Protein AF-A0A7X5N2L2-F1 (afdb_monomer)

Solvent-accessible surface area (backbone atoms only — not comparable to full-atom values): 7739 Å² total; per-residue (Å²): 140,86,84,82,81,75,87,76,83,80,73,78,70,79,70,73,82,75,80,72,75,82,81,81,53,70,68,80,80,43,77,82,80,71,86,69,73,71,76,88,64,92,81,61,70,46,81,46,80,39,45,93,71,30,72,61,53,48,50,58,56,47,48,71,39,60,51,83,37,59,11,31,41,34,43,56,70,52,61,51,88,46,31,55,58,50,21,53,52,48,32,75,67,25,70,26,49,38,35,50,52,54,91,90,64,78,84,39,66,20,29,38,31,32,36,44,28,96,58,86,78,84,135

InterPro domains:
  IPR000673 Signal transduction response regulator, chemotaxis, pr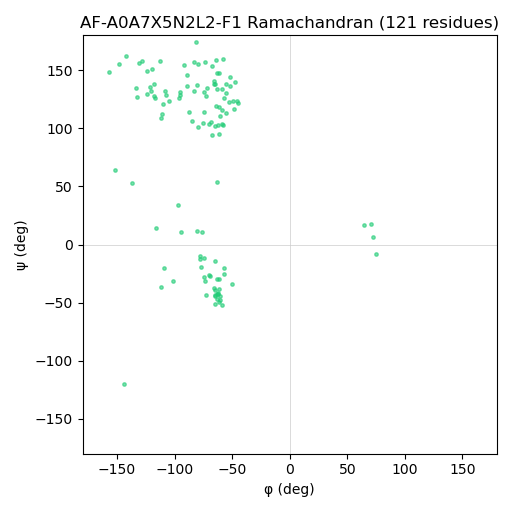otein-glutamate methylesterase [PF01339] (46-122)
  IPR000673 Signal transduction response regulator, chemotaxis, protein-glutamate methylesterase [PS50122] (39-123)
  IPR035909 Methylesterase CheB, C-terminal [G3DSA:3.40.50.180] (35-123)
  IPR035909 Methylesterase CheB, C-terminal [SSF52738] (41-122)

pLDDT: mean 84.92, std 16.58, range [43.62, 98.5]

Organism: Xanthomonas perforans (NCBI:txid442694)

Foldseek 3Di:
DDDDDPVPPPCPPPPDPPPPDDPDDPCVPDPDDPPPDDPPDPQDEEEEEEEVVVLVVCLVVQQPDAQQAGFYEYEYADAQVCQQVSQVVSCVRGNARGGADDPPDDRGGSYYHYHGHPDDDDD

Secondary structure (DSSP, 8-state):
------TTS----------------GGGTSPP---------S--EEEEEE-TTHHHHHHHHHHT--TTPPEEEEEE---HHHHHHHHHHHHHH-SSEEEE--TT----TTEEEEPPTTS----

Sequence (123 aa):
AARANVKRLAARVAAAPLEAEVKHTADVILPAQSGRALAQTTERIVAIGTSTGGTQALEEVLTALPRVCPGIVIVQHMPEKFTAAFAARLNGLCQIAVKEAANNDRVMPGRALIAPGGKHLLL

Radius of gyration: 22.9 Å; Cα contacts (8 Å, |Δi|>4): 150; chains: 1; bounding box: 72×40×52 Å

Nearest PDB structures (foldseek):
  1chd-assembly1_A  TM=9.818E-01  e=1.835E-10  Salmonella enterica subsp. enterica serovar Typhimurium str. LT2
  6ymz-assembly3_C  TM=9.928E-01  e=4.347E-10  Pectobacterium atrosepticum SCRI1043
  6ymz-assembly1_A  TM=9.934E-01  e=4.964E-10  Pectobacterium atrosepticum SCRI1043
  6ymz-assembly4_D  TM=9.729E-01  e=6.057E-10  Pectobacterium atrosepticum SCRI1043
  1a2o-assembly2_B  TM=9.739E-01  e=9.638E-10  Salmonella enterica subsp. enterica serovar Typhimurium

Structure (mmCIF, N/CA/C/O backbone):
data_AF-A0A7X5N2L2-F1
#
_entry.id   AF-A0A7X5N2L2-F1
#
loop_
_atom_site.group_PDB
_atom_site.id
_atom_site.type_symbol
_atom_site.label_atom_id
_atom_site.label_alt_id
_atom_site.label_comp_id
_atom_site.label_asym_id
_atom_site.label_entity_id
_atom_site.label_seq_id
_atom_site.pdbx_PDB_ins_code
_atom_site.Cartn_x
_atom_site.Cartn_y
_atom_site.Cartn_z
_atom_site.occupancy
_atom_site.B_iso_or_equiv
_atom_site.auth_seq_id
_atom_site.auth_comp_id
_atom_site.auth_asym_id
_atom_site.auth_atom_id
_atom_site.pdbx_PDB_model_num
ATOM 1 N N . ALA A 1 1 ? 50.683 28.908 -23.140 1.00 43.62 1 ALA A N 1
ATOM 2 C CA . ALA A 1 1 ? 49.370 29.340 -23.664 1.00 43.62 1 ALA A CA 1
ATOM 3 C C . ALA A 1 1 ? 48.916 28.351 -24.734 1.00 43.62 1 ALA A C 1
ATOM 5 O O . ALA A 1 1 ? 49.536 28.303 -25.786 1.00 43.62 1 ALA A O 1
ATOM 6 N N . ALA A 1 2 ? 47.897 27.532 -24.464 1.00 43.66 2 ALA A N 1
ATOM 7 C CA . ALA A 1 2 ? 47.342 26.594 -25.443 1.00 43.66 2 ALA A CA 1
ATOM 8 C C . ALA A 1 2 ? 45.932 27.064 -25.825 1.00 43.66 2 ALA A C 1
ATOM 10 O O . ALA A 1 2 ? 45.038 27.098 -24.983 1.00 43.66 2 ALA A O 1
ATOM 11 N N . ARG A 1 3 ? 45.749 27.499 -27.076 1.00 50.41 3 ARG A N 1
ATOM 12 C CA . ARG A 1 3 ? 44.445 27.907 -27.616 1.00 50.41 3 ARG A CA 1
ATOM 13 C C . ARG A 1 3 ? 43.737 26.672 -28.172 1.00 50.41 3 ARG A C 1
ATOM 15 O O . ARG A 1 3 ? 44.200 26.098 -29.153 1.00 50.41 3 ARG A O 1
ATOM 22 N N . ALA A 1 4 ? 42.621 26.277 -27.562 1.00 54.81 4 ALA A N 1
ATOM 23 C CA . ALA A 1 4 ? 41.741 25.256 -28.121 1.00 54.81 4 ALA A CA 1
ATOM 24 C C . ALA A 1 4 ? 40.977 25.832 -29.329 1.00 54.81 4 ALA A C 1
ATOM 26 O O . ALA A 1 4 ? 40.380 26.905 -29.252 1.00 54.81 4 ALA A O 1
ATOM 27 N N . ASN A 1 5 ? 41.034 25.133 -30.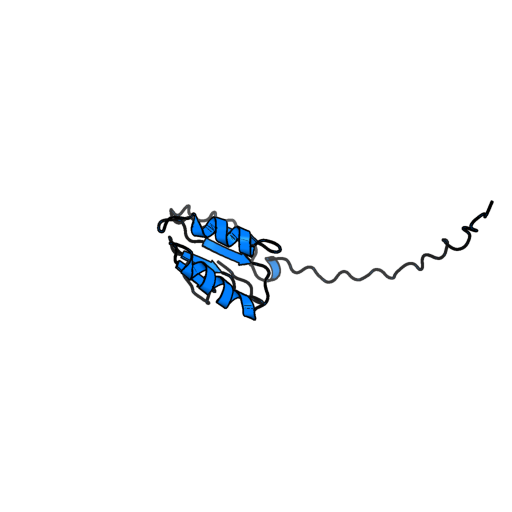463 1.00 56.91 5 ASN A N 1
ATOM 28 C CA . ASN A 1 5 ? 40.440 25.555 -31.729 1.00 56.91 5 ASN A CA 1
ATOM 29 C C . ASN A 1 5 ? 38.958 25.136 -31.777 1.00 56.91 5 ASN A C 1
ATOM 31 O O . ASN A 1 5 ? 38.642 23.960 -31.931 1.00 56.91 5 ASN A O 1
ATOM 35 N N . VAL A 1 6 ? 38.043 26.099 -31.637 1.00 58.16 6 VAL A N 1
ATOM 36 C CA . VAL A 1 6 ? 36.592 25.872 -31.439 1.00 58.16 6 VAL A CA 1
ATOM 37 C C . VAL A 1 6 ? 35.831 25.558 -32.744 1.00 58.16 6 VAL A C 1
ATOM 39 O O . VAL A 1 6 ? 34.604 25.530 -32.779 1.00 58.16 6 VAL A O 1
ATOM 42 N N . LYS A 1 7 ? 36.525 25.289 -33.856 1.00 48.09 7 LYS A N 1
ATOM 43 C CA . LYS A 1 7 ? 35.901 25.161 -35.188 1.00 48.09 7 LYS A CA 1
ATOM 44 C C . LYS A 1 7 ? 35.136 23.857 -35.462 1.00 48.09 7 LYS A C 1
ATOM 46 O O . LYS A 1 7 ? 34.739 23.630 -36.599 1.00 48.09 7 LYS A O 1
ATOM 51 N N . ARG A 1 8 ? 34.874 23.013 -34.458 1.00 49.09 8 ARG A N 1
ATOM 52 C CA . ARG A 1 8 ? 34.108 21.762 -34.647 1.00 49.09 8 ARG A CA 1
ATOM 53 C C . ARG A 1 8 ? 32.772 21.688 -33.904 1.00 49.09 8 ARG A C 1
ATOM 55 O O . ARG A 1 8 ? 32.174 20.621 -33.860 1.00 49.09 8 ARG A O 1
ATOM 62 N N . LEU A 1 9 ? 32.267 22.815 -33.398 1.00 47.75 9 LEU A N 1
ATOM 63 C CA . LEU A 1 9 ? 30.921 22.923 -32.813 1.00 47.75 9 LEU A CA 1
ATOM 64 C C . LEU A 1 9 ? 29.880 23.464 -33.816 1.00 47.75 9 LEU A C 1
ATOM 66 O O . LEU A 1 9 ? 28.979 24.209 -33.451 1.00 47.75 9 LEU A O 1
ATOM 70 N N . ALA A 1 10 ? 30.017 23.135 -35.101 1.00 52.25 10 ALA A N 1
ATOM 71 C CA . ALA A 1 10 ? 29.081 23.555 -36.146 1.00 52.25 10 ALA A CA 1
ATOM 72 C C . ALA A 1 10 ? 28.781 22.398 -37.105 1.00 52.25 10 ALA A C 1
ATOM 74 O O . ALA A 1 10 ? 28.946 22.496 -38.313 1.00 52.25 10 ALA A O 1
ATOM 75 N N . ALA A 1 11 ? 28.375 21.267 -36.542 1.00 52.25 11 ALA A N 1
ATOM 76 C CA . ALA A 1 11 ? 27.618 20.252 -37.261 1.00 52.25 11 ALA A CA 1
ATOM 77 C C . ALA A 1 11 ? 26.763 19.513 -36.234 1.00 52.25 11 ALA A C 1
ATOM 79 O O . ALA A 1 11 ? 26.958 18.336 -35.942 1.00 52.25 11 ALA A O 1
ATOM 80 N N . ARG A 1 12 ? 25.834 20.251 -35.618 1.00 54.16 12 ARG A N 1
ATOM 81 C CA . ARG A 1 12 ? 24.702 19.628 -34.945 1.00 54.16 12 ARG A CA 1
ATOM 82 C C . ARG A 1 12 ? 23.883 19.019 -36.080 1.00 54.16 12 ARG A C 1
ATOM 84 O O . ARG A 1 12 ? 23.146 19.732 -36.751 1.00 54.16 12 ARG A O 1
ATOM 91 N N . VAL A 1 13 ? 24.121 17.739 -36.369 1.00 55.94 13 VAL A N 1
ATOM 92 C CA . VAL A 1 13 ? 23.207 16.933 -37.182 1.00 55.94 13 VAL A CA 1
ATOM 93 C C . VAL A 1 13 ? 21.835 17.190 -36.578 1.00 55.94 13 VAL A C 1
ATOM 95 O O . VAL A 1 13 ? 21.649 16.964 -35.380 1.00 55.94 13 VAL A O 1
ATOM 98 N N . ALA A 1 14 ? 20.935 17.793 -37.354 1.00 60.31 14 ALA A N 1
ATOM 99 C CA . ALA A 1 14 ? 19.558 17.958 -36.938 1.00 60.31 14 ALA A CA 1
ATOM 100 C C . ALA A 1 14 ? 19.042 16.547 -36.659 1.00 60.31 14 ALA A C 1
ATOM 102 O O . ALA A 1 14 ? 18.863 15.757 -37.585 1.00 60.31 14 ALA A O 1
ATOM 103 N N . ALA A 1 15 ? 18.943 16.192 -35.378 1.00 63.38 15 ALA A N 1
ATOM 104 C CA . ALA A 1 15 ? 18.359 14.930 -34.981 1.00 63.38 15 ALA A CA 1
ATOM 105 C C . ALA A 1 15 ? 16.948 14.917 -35.568 1.00 63.38 15 ALA A C 1
ATOM 107 O O . ALA A 1 15 ? 16.202 15.882 -35.378 1.00 63.38 15 ALA A O 1
ATOM 108 N N . ALA A 1 16 ? 16.623 13.866 -36.326 1.00 66.50 16 ALA A N 1
ATOM 109 C CA . ALA A 1 16 ? 15.258 13.622 -36.763 1.00 66.50 16 ALA A CA 1
ATOM 110 C C . ALA A 1 16 ? 14.330 13.778 -35.546 1.00 66.50 16 ALA A C 1
ATOM 112 O O . ALA A 1 16 ? 14.734 13.380 -34.445 1.00 66.50 16 ALA A O 1
ATOM 113 N N . PRO A 1 17 ? 13.146 14.398 -35.694 1.00 59.25 17 PRO A N 1
ATOM 114 C CA . PRO A 1 17 ? 12.226 14.533 -34.578 1.00 59.25 17 PRO A CA 1
ATOM 115 C C . PRO A 1 17 ? 11.957 13.129 -34.041 1.00 59.25 17 PRO A C 1
ATOM 117 O O . PRO A 1 17 ? 11.429 12.279 -34.751 1.00 59.25 17 PRO A O 1
ATOM 120 N N . LEU A 1 18 ? 12.414 12.867 -32.815 1.00 67.12 18 LEU A N 1
ATOM 121 C CA . LEU A 1 18 ? 12.060 11.653 -32.099 1.00 67.12 18 LEU A CA 1
ATOM 122 C C . LEU A 1 18 ? 10.541 11.700 -31.968 1.00 67.12 18 LEU A C 1
ATOM 124 O O . LEU A 1 18 ? 10.016 12.580 -31.282 1.00 67.12 18 LEU A O 1
ATOM 128 N N . GLU A 1 19 ? 9.844 10.821 -32.683 1.00 67.75 19 GLU A N 1
ATOM 129 C CA . GLU A 1 19 ? 8.415 10.617 -32.492 1.00 67.75 19 GLU A CA 1
ATOM 130 C C . GLU A 1 19 ? 8.238 10.201 -31.033 1.00 67.75 19 GLU A C 1
ATOM 132 O O . GLU A 1 19 ? 8.627 9.107 -30.628 1.00 67.75 19 GLU A O 1
ATOM 137 N N . ALA A 1 20 ? 7.779 11.138 -30.205 1.00 71.94 20 ALA A N 1
ATOM 138 C CA . ALA A 1 20 ? 7.570 10.877 -28.796 1.00 71.94 20 ALA A CA 1
ATOM 139 C C . ALA A 1 20 ? 6.522 9.767 -28.683 1.00 71.94 20 ALA A C 1
ATOM 141 O O . ALA A 1 20 ? 5.390 9.945 -29.137 1.00 71.94 20 ALA A O 1
ATOM 142 N N . GLU A 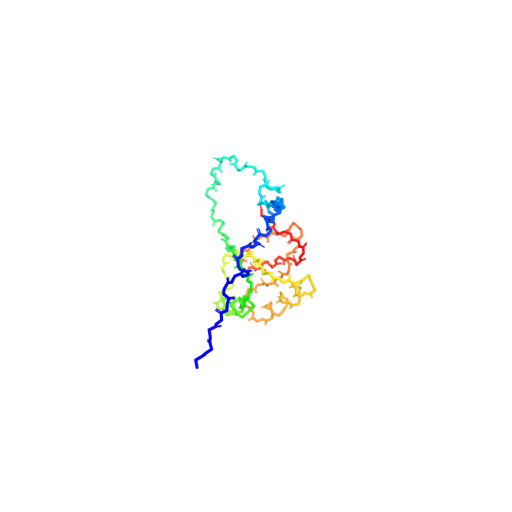1 21 ? 6.902 8.629 -28.097 1.00 76.50 21 GLU A N 1
ATOM 143 C CA . GLU A 1 21 ? 5.952 7.564 -27.794 1.00 76.50 21 GLU A CA 1
ATOM 144 C C . GLU A 1 21 ? 4.767 8.145 -27.017 1.00 76.50 21 GLU A C 1
ATOM 146 O O . GLU A 1 21 ? 4.928 8.977 -26.114 1.00 76.50 21 GLU A O 1
ATOM 151 N N . VAL A 1 22 ? 3.559 7.732 -27.401 1.00 82.69 22 VAL A N 1
ATOM 152 C CA . VAL A 1 22 ? 2.324 8.242 -26.809 1.00 82.69 22 VAL A CA 1
ATOM 153 C C . VAL A 1 22 ? 2.346 7.955 -25.312 1.00 82.69 22 VAL A C 1
ATOM 155 O O . VAL A 1 22 ? 2.325 6.805 -24.876 1.00 82.69 22 VAL A O 1
ATOM 158 N N . LYS A 1 23 ? 2.366 9.015 -24.500 1.00 78.94 23 LYS A N 1
ATOM 159 C CA . LYS A 1 23 ? 2.262 8.879 -23.050 1.00 78.94 23 LYS A CA 1
ATOM 160 C C . LYS A 1 23 ? 0.859 8.390 -22.702 1.00 78.94 23 LYS A C 1
ATOM 162 O O . LYS A 1 23 ? -0.093 9.166 -22.724 1.00 78.94 23 LYS A O 1
ATOM 167 N N . HIS A 1 24 ? 0.744 7.121 -22.336 1.00 81.38 24 HIS A N 1
ATOM 168 C CA . HIS A 1 24 ? -0.495 6.567 -21.808 1.00 81.38 24 HIS A CA 1
ATOM 169 C C . HIS A 1 24 ? -0.769 7.140 -20.408 1.00 81.38 24 HIS A C 1
ATOM 171 O O . HIS A 1 24 ? -0.109 6.784 -19.431 1.00 81.38 24 HIS A O 1
ATOM 177 N N . THR A 1 25 ? -1.707 8.084 -20.317 1.00 81.00 25 THR A N 1
ATOM 178 C CA . THR A 1 25 ? -2.248 8.586 -19.046 1.00 81.00 25 THR A CA 1
ATOM 179 C C . THR A 1 25 ? -3.324 7.638 -18.510 1.00 81.00 25 THR A C 1
ATOM 181 O O . THR A 1 25 ? -3.706 6.673 -19.172 1.00 81.00 25 THR A O 1
ATOM 184 N N . ALA A 1 26 ? -3.824 7.893 -17.296 1.00 78.06 26 ALA A N 1
ATOM 185 C CA . ALA A 1 26 ? -4.859 7.060 -16.676 1.00 78.06 26 ALA A CA 1
ATOM 186 C C . ALA A 1 26 ? -6.138 6.947 -17.533 1.00 78.06 26 ALA A C 1
ATOM 188 O O . ALA A 1 26 ? -6.834 5.937 -17.462 1.00 78.06 26 ALA A O 1
ATOM 189 N N . ASP A 1 27 ? -6.392 7.936 -18.392 1.00 78.75 27 ASP A N 1
ATOM 190 C CA . ASP A 1 27 ? -7.542 8.017 -19.305 1.00 78.75 27 ASP A CA 1
ATOM 191 C C . ASP A 1 27 ? -7.545 6.923 -20.386 1.00 78.75 27 ASP A C 1
ATOM 193 O O . ASP A 1 27 ? -8.558 6.686 -21.037 1.00 78.75 27 ASP A O 1
ATOM 197 N N . VAL A 1 28 ? -6.419 6.228 -20.582 1.00 83.31 28 VAL A N 1
ATOM 198 C CA . VAL A 1 28 ? -6.347 5.053 -21.466 1.00 83.31 28 VAL A CA 1
ATOM 199 C C . VAL A 1 28 ? -7.127 3.869 -20.884 1.00 83.31 28 VAL A C 1
ATOM 201 O O . VAL A 1 28 ? -7.596 3.015 -21.632 1.00 83.31 28 VAL A O 1
ATOM 204 N N . ILE A 1 29 ? -7.269 3.812 -19.557 1.00 81.94 29 ILE A N 1
ATOM 205 C CA . ILE A 1 29 ? -7.939 2.717 -18.840 1.00 81.94 29 ILE A CA 1
ATOM 206 C C . ILE A 1 29 ? -9.251 3.200 -18.209 1.00 81.94 29 ILE A C 1
ATOM 208 O O . ILE A 1 29 ? -10.229 2.456 -18.167 1.00 81.94 29 ILE A O 1
ATOM 212 N N . LEU A 1 30 ? -9.281 4.436 -17.706 1.00 82.06 30 LEU A N 1
ATOM 213 C CA . LEU A 1 30 ? -10.426 4.999 -17.000 1.00 82.06 30 LEU A CA 1
ATOM 214 C C . LEU A 1 30 ? -11.321 5.808 -17.949 1.00 82.06 30 LEU A C 1
ATOM 216 O O . LEU A 1 30 ? -10.817 6.677 -18.660 1.00 82.06 30 LEU A O 1
ATOM 220 N N . PRO A 1 31 ? -12.651 5.593 -17.940 1.00 78.81 31 PRO A N 1
ATOM 221 C CA . PRO A 1 31 ? -13.564 6.459 -18.674 1.00 78.81 31 PRO A CA 1
ATOM 222 C C . PRO A 1 31 ? -13.515 7.883 -18.104 1.00 78.81 31 PRO A C 1
ATOM 224 O O . PRO A 1 31 ? -13.347 8.072 -16.896 1.00 78.81 31 PRO A O 1
ATOM 227 N N . ALA A 1 32 ? -13.718 8.885 -18.965 1.00 71.88 32 ALA A N 1
ATOM 228 C CA . ALA A 1 32 ? -13.829 10.276 -18.537 1.00 71.88 32 ALA A CA 1
ATOM 229 C C . ALA A 1 32 ? -14.896 10.393 -17.437 1.00 71.88 32 ALA A C 1
ATOM 231 O O . ALA A 1 32 ? -16.048 9.997 -17.635 1.00 71.88 32 ALA A O 1
ATOM 232 N N . GLN A 1 33 ? -14.509 10.907 -16.266 1.00 68.38 33 GLN A N 1
ATOM 233 C CA . GLN A 1 33 ? -15.419 11.039 -15.133 1.00 68.38 33 GLN A CA 1
ATOM 234 C C . GLN A 1 33 ? -16.567 11.988 -15.506 1.00 68.38 33 GLN A C 1
ATOM 236 O O . GLN A 1 33 ? -16.416 13.208 -15.510 1.00 68.38 33 GLN A O 1
ATOM 241 N N . SER A 1 34 ? -17.745 11.435 -15.809 1.00 62.28 34 SER A N 1
ATOM 242 C CA . SER A 1 34 ? -18.981 12.213 -15.868 1.00 62.28 34 SER A CA 1
ATOM 243 C C . SER A 1 34 ? -19.248 12.728 -14.457 1.00 62.28 34 SER A C 1
ATOM 245 O O . SER A 1 34 ? -19.377 11.910 -13.548 1.00 62.28 34 SER A O 1
ATOM 247 N N . GLY A 1 35 ? -19.284 14.049 -14.271 1.00 58.47 35 GLY A N 1
ATOM 248 C CA . GLY A 1 35 ? -19.307 14.752 -12.982 1.00 58.47 35 GLY A CA 1
ATOM 249 C C . GLY A 1 35 ? -20.523 14.506 -12.079 1.00 58.47 35 GLY A C 1
ATOM 250 O O . GLY A 1 35 ? -21.155 15.449 -11.614 1.00 58.47 35 GLY A O 1
ATOM 251 N N . ARG A 1 36 ? -20.846 13.250 -11.768 1.00 60.50 36 ARG A N 1
ATOM 252 C CA . ARG A 1 36 ? -21.563 12.915 -10.546 1.00 60.50 36 ARG A CA 1
ATOM 253 C C . ARG A 1 36 ? -20.553 13.035 -9.422 1.00 60.50 36 ARG A C 1
ATOM 255 O O . ARG A 1 36 ? -19.692 12.174 -9.267 1.00 60.50 36 ARG A O 1
ATOM 262 N N . ALA A 1 37 ? -20.661 14.122 -8.661 1.00 61.97 37 ALA A N 1
ATOM 263 C CA . ALA A 1 37 ? -20.077 14.171 -7.334 1.00 61.97 37 ALA A CA 1
ATOM 264 C C . ALA A 1 37 ? -20.428 12.850 -6.639 1.00 61.97 37 ALA A C 1
ATOM 266 O O . ALA A 1 37 ? -21.608 12.487 -6.579 1.00 61.97 37 ALA A O 1
ATOM 267 N N . LEU A 1 38 ? -19.407 12.105 -6.204 1.00 63.22 38 LEU A N 1
ATOM 268 C CA . LEU A 1 38 ? -19.598 10.948 -5.339 1.00 63.22 38 LEU A CA 1
ATOM 269 C C . LEU A 1 38 ? -20.580 11.399 -4.253 1.00 63.22 38 LEU A C 1
ATOM 271 O O . LEU A 1 38 ? -20.333 12.427 -3.615 1.00 63.22 38 LEU A O 1
ATOM 275 N N . ALA A 1 39 ? -21.712 10.705 -4.086 1.00 59.44 39 ALA A N 1
ATOM 276 C CA . ALA A 1 39 ? -22.556 10.955 -2.924 1.00 59.44 39 ALA A CA 1
ATOM 277 C C . ALA A 1 39 ? -21.619 10.924 -1.713 1.00 59.44 39 ALA A C 1
ATOM 279 O O . ALA A 1 39 ? -20.849 9.973 -1.592 1.00 59.44 39 ALA A O 1
ATOM 280 N N . GLN A 1 40 ? -21.580 11.993 -0.911 1.00 57.19 40 GLN A N 1
ATOM 281 C CA . GLN A 1 40 ? -20.661 12.068 0.222 1.00 57.19 40 GLN A CA 1
ATOM 282 C C . GLN A 1 40 ? -21.011 10.935 1.187 1.00 57.19 40 GLN A C 1
ATOM 284 O O . GLN A 1 40 ? -21.935 11.047 1.990 1.00 57.19 40 GLN A O 1
ATOM 289 N N . THR A 1 41 ? -20.308 9.814 1.066 1.00 64.88 41 THR A N 1
ATOM 290 C CA . THR A 1 41 ? -20.415 8.700 1.992 1.00 64.88 41 THR A CA 1
ATOM 291 C C . THR A 1 41 ? -19.514 8.983 3.188 1.00 64.88 41 THR A C 1
ATOM 293 O O . THR A 1 41 ? -18.569 9.775 3.136 1.00 64.88 41 THR A O 1
ATOM 296 N N . THR A 1 42 ? -19.815 8.345 4.310 1.00 68.12 42 THR A N 1
ATOM 297 C CA . THR A 1 42 ? -18.982 8.415 5.515 1.00 68.12 42 THR A CA 1
ATOM 298 C C . THR A 1 42 ? -17.694 7.595 5.385 1.00 68.12 42 THR A C 1
ATOM 300 O O . THR A 1 42 ? -16.785 7.752 6.201 1.00 68.12 42 THR A O 1
ATOM 303 N N . GLU A 1 43 ? -17.584 6.749 4.357 1.00 74.50 43 GLU A N 1
ATOM 304 C CA . GLU A 1 43 ? -16.422 5.899 4.113 1.00 74.50 43 GLU A CA 1
ATOM 305 C C . GLU A 1 43 ? -15.292 6.690 3.449 1.00 74.50 43 GLU A C 1
ATOM 307 O O . GLU A 1 43 ? -15.288 6.953 2.248 1.00 74.50 43 GLU A O 1
ATOM 312 N N . ARG A 1 44 ? -14.310 7.083 4.263 1.00 88.25 44 ARG A N 1
ATOM 313 C CA . ARG A 1 44 ? -13.071 7.710 3.796 1.00 88.25 44 ARG A CA 1
ATOM 314 C C . ARG A 1 44 ? -12.029 6.641 3.497 1.00 88.25 44 ARG A C 1
ATOM 316 O O . ARG A 1 44 ? -11.924 5.652 4.220 1.00 88.25 44 ARG A O 1
ATOM 323 N N . ILE A 1 45 ? -11.215 6.896 2.482 1.00 93.44 45 ILE A N 1
ATOM 324 C CA . ILE A 1 45 ? -10.054 6.075 2.137 1.00 93.44 45 ILE A CA 1
ATOM 325 C C . ILE A 1 45 ? -8.812 6.953 1.998 1.00 93.44 45 ILE A C 1
ATOM 327 O O . ILE A 1 45 ? -8.918 8.156 1.751 1.00 93.44 45 ILE A O 1
ATOM 331 N N . VAL A 1 4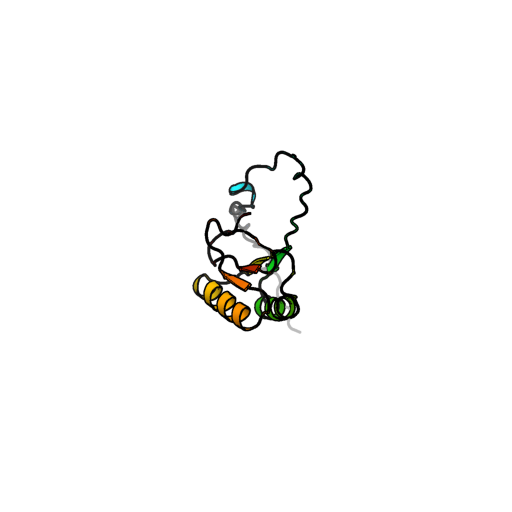6 ? -7.637 6.347 2.139 1.00 96.62 46 VAL A N 1
ATOM 332 C CA . VAL A 1 46 ? -6.340 6.993 1.905 1.00 96.62 46 VAL A CA 1
ATOM 333 C C . VAL A 1 46 ? -5.640 6.287 0.748 1.00 96.62 46 VAL A C 1
ATOM 335 O O . VAL A 1 46 ? -5.459 5.074 0.782 1.00 96.62 46 VAL A O 1
ATOM 338 N N . ALA A 1 47 ? -5.228 7.041 -0.270 1.00 97.38 47 ALA A N 1
ATOM 339 C CA . ALA A 1 47 ? -4.402 6.536 -1.362 1.00 97.38 47 ALA A CA 1
ATOM 340 C C . ALA A 1 47 ? -2.972 7.074 -1.222 1.00 97.38 47 ALA A C 1
ATOM 342 O O . ALA A 1 47 ? -2.780 8.280 -1.065 1.00 97.38 47 ALA A O 1
ATOM 343 N N . ILE A 1 48 ? -1.974 6.191 -1.273 1.00 98.00 48 ILE A N 1
ATOM 344 C CA . ILE A 1 48 ? -0.554 6.532 -1.113 1.00 98.00 48 ILE A CA 1
ATOM 345 C C . ILE A 1 48 ? 0.226 6.050 -2.340 1.00 98.00 48 ILE A C 1
ATOM 347 O O . ILE A 1 48 ? 0.120 4.890 -2.731 1.00 98.00 48 ILE A O 1
ATOM 351 N N . GLY A 1 49 ? 1.032 6.930 -2.935 1.00 97.31 49 GLY A N 1
ATOM 352 C CA . GLY A 1 49 ? 1.954 6.598 -4.024 1.00 97.31 49 GLY A CA 1
ATOM 353 C C . GLY A 1 49 ? 3.404 6.847 -3.614 1.00 97.31 49 GLY A C 1
ATOM 354 O O . GLY A 1 49 ? 3.725 7.942 -3.153 1.00 97.31 49 GLY A O 1
ATOM 355 N N . THR A 1 50 ? 4.281 5.857 -3.782 1.00 96.94 50 THR A N 1
ATOM 356 C CA . THR A 1 50 ? 5.695 5.933 -3.376 1.00 96.94 50 THR A CA 1
ATOM 357 C C . THR A 1 50 ? 6.639 5.244 -4.370 1.00 96.94 50 THR A C 1
ATOM 359 O O . THR A 1 50 ? 6.231 4.448 -5.216 1.00 96.94 50 THR A O 1
ATOM 362 N N . SER A 1 51 ? 7.934 5.571 -4.292 1.00 93.38 51 SER A N 1
ATOM 363 C CA . SER A 1 51 ? 8.991 5.018 -5.153 1.00 93.38 51 SER A CA 1
ATOM 364 C C . SER A 1 51 ? 10.288 4.847 -4.341 1.00 93.38 51 SER A C 1
ATOM 366 O O . SER A 1 51 ? 10.277 4.137 -3.335 1.00 93.38 51 SER A O 1
ATOM 368 N N . THR A 1 52 ? 11.395 5.495 -4.713 1.00 94.06 52 THR A N 1
ATOM 369 C CA . THR A 1 52 ? 12.655 5.491 -3.950 1.00 94.06 52 THR A CA 1
ATOM 370 C C . THR A 1 52 ? 12.442 5.956 -2.505 1.00 94.06 52 THR A C 1
ATOM 372 O O . THR A 1 52 ? 11.802 6.977 -2.274 1.00 94.06 52 THR A O 1
ATOM 375 N N . GLY A 1 53 ? 12.952 5.193 -1.529 1.00 94.50 53 GLY A N 1
ATOM 376 C CA . GLY A 1 53 ? 12.770 5.456 -0.089 1.00 94.50 53 GLY A CA 1
ATOM 377 C C . GLY A 1 53 ? 11.373 5.123 0.461 1.00 94.50 53 GLY A C 1
ATOM 378 O O . GLY A 1 53 ? 11.174 5.108 1.674 1.00 94.50 53 GLY A O 1
ATOM 379 N N . GLY A 1 54 ? 10.414 4.791 -0.409 1.00 96.44 54 GLY A N 1
ATOM 380 C CA . GLY A 1 54 ? 9.026 4.538 -0.033 1.00 96.44 54 GLY A CA 1
ATOM 381 C C . GLY A 1 54 ? 8.830 3.346 0.897 1.00 96.44 54 GLY A C 1
ATOM 382 O O . GLY A 1 54 ? 7.934 3.369 1.731 1.00 96.44 54 GLY A O 1
ATOM 383 N N . THR A 1 55 ? 9.696 2.334 0.823 1.00 96.06 55 THR A N 1
ATOM 384 C CA . THR A 1 55 ? 9.620 1.158 1.701 1.00 96.06 55 THR A CA 1
ATOM 385 C C . THR A 1 55 ? 9.831 1.510 3.173 1.00 96.06 55 THR A C 1
ATOM 387 O O . THR A 1 55 ? 9.085 1.025 4.016 1.00 96.06 55 THR A O 1
ATOM 390 N N . GLN A 1 56 ? 10.804 2.376 3.473 1.00 97.56 56 GLN A N 1
ATOM 391 C CA . GLN A 1 56 ? 11.079 2.855 4.832 1.00 97.56 56 GLN A CA 1
ATOM 392 C C . GLN A 1 56 ? 9.996 3.827 5.305 1.00 97.56 56 GLN A C 1
ATOM 394 O O . GLN A 1 56 ? 9.495 3.697 6.417 1.00 97.56 56 GLN A O 1
ATOM 399 N N . ALA A 1 57 ? 9.577 4.750 4.434 1.00 97.88 57 ALA A N 1
ATOM 400 C CA . ALA A 1 57 ? 8.525 5.709 4.758 1.00 97.88 57 ALA A CA 1
ATOM 401 C C . ALA A 1 5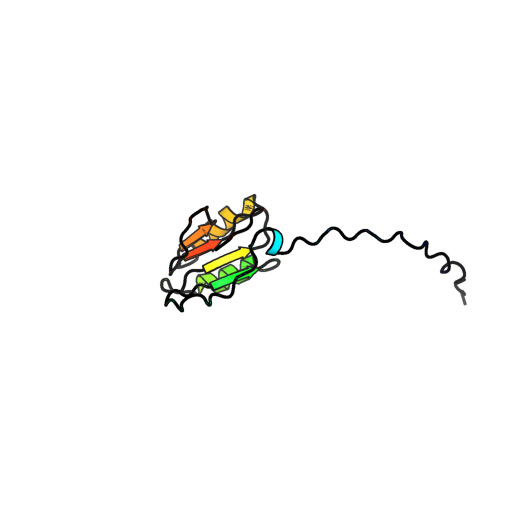7 ? 7.182 5.021 5.062 1.00 97.88 57 ALA A C 1
ATOM 403 O O . ALA A 1 57 ? 6.490 5.389 6.006 1.00 97.88 57 ALA A O 1
ATOM 404 N N . LEU A 1 58 ? 6.812 3.996 4.288 1.00 98.19 58 LEU A N 1
ATOM 405 C CA . LEU A 1 58 ? 5.595 3.221 4.531 1.00 98.19 58 LEU A CA 1
ATOM 406 C C . LEU A 1 58 ? 5.666 2.436 5.838 1.00 98.19 58 LEU A C 1
ATOM 408 O O . LEU A 1 58 ? 4.662 2.327 6.528 1.00 98.19 58 LEU A O 1
ATOM 412 N N . GLU A 1 59 ? 6.828 1.900 6.193 1.00 98.19 59 GLU A N 1
ATOM 413 C CA . GLU A 1 59 ? 7.006 1.227 7.477 1.00 98.19 59 GLU A CA 1
ATOM 414 C C . GLU A 1 59 ? 6.775 2.190 8.646 1.00 98.19 59 GLU A C 1
ATOM 416 O O . GLU A 1 59 ? 5.961 1.897 9.520 1.00 98.19 59 GLU A O 1
ATOM 421 N N . GLU A 1 60 ? 7.397 3.369 8.624 1.00 98.25 60 GLU A N 1
ATOM 422 C CA . GLU A 1 60 ? 7.219 4.393 9.660 1.00 98.25 60 GLU A CA 1
ATOM 423 C C . GLU A 1 60 ? 5.760 4.863 9.765 1.00 98.25 60 GLU A C 1
ATOM 425 O O . GLU A 1 60 ? 5.180 4.880 10.850 1.00 98.25 60 GLU A O 1
ATOM 430 N N . VAL A 1 61 ? 5.128 5.173 8.629 1.00 98.06 61 VAL A N 1
ATOM 431 C CA . VAL A 1 61 ? 3.738 5.641 8.605 1.00 98.06 61 VAL A CA 1
ATOM 432 C C . VAL A 1 61 ? 2.785 4.555 9.092 1.00 98.06 61 VAL A C 1
ATOM 434 O O . VAL A 1 61 ? 1.963 4.820 9.963 1.00 98.06 61 VAL A O 1
ATOM 437 N N . LEU A 1 62 ? 2.860 3.337 8.546 1.00 98.12 62 LEU A N 1
ATOM 438 C CA . LEU A 1 62 ? 1.863 2.298 8.816 1.00 98.12 62 LEU A CA 1
ATOM 439 C C . LEU A 1 62 ? 1.992 1.700 10.221 1.00 98.12 62 LEU A C 1
ATOM 441 O O . LEU A 1 62 ? 0.976 1.328 10.810 1.00 98.12 62 LEU A O 1
ATOM 445 N N . THR A 1 63 ? 3.203 1.633 10.781 1.00 98.25 63 THR A N 1
ATOM 446 C CA . THR A 1 63 ? 3.414 1.140 12.155 1.00 98.25 63 THR A CA 1
ATOM 447 C C . THR A 1 63 ? 2.882 2.105 13.214 1.00 98.25 63 THR A C 1
ATOM 449 O O . THR A 1 63 ? 2.461 1.662 14.283 1.00 98.25 63 THR A O 1
ATOM 452 N N . ALA A 1 64 ? 2.812 3.402 12.903 1.00 98.06 64 ALA A N 1
ATOM 453 C CA . ALA A 1 64 ? 2.222 4.418 13.770 1.00 98.06 64 ALA A CA 1
ATOM 454 C C . ALA A 1 64 ? 0.679 4.441 13.746 1.00 98.06 64 ALA A C 1
ATOM 456 O O . ALA A 1 64 ? 0.061 5.098 14.587 1.00 98.06 64 ALA A O 1
ATOM 457 N N . LEU A 1 65 ? 0.031 3.754 12.795 1.00 97.56 65 LEU A N 1
ATOM 458 C CA . LEU A 1 65 ? -1.423 3.813 12.646 1.00 97.56 65 LEU A CA 1
ATOM 459 C C . LEU A 1 65 ? -2.162 2.900 13.638 1.00 97.56 65 LEU A C 1
ATOM 461 O O . LEU A 1 65 ? -1.809 1.727 13.799 1.00 97.56 65 LEU A O 1
ATOM 465 N N . PRO A 1 66 ? -3.265 3.384 14.238 1.00 96.81 66 PRO A N 1
ATOM 466 C CA . PRO A 1 66 ? -4.132 2.546 15.050 1.00 96.81 66 PRO A CA 1
ATOM 467 C C . PRO A 1 66 ? -4.966 1.607 14.168 1.00 96.81 66 PRO A C 1
ATOM 469 O O . PRO A 1 66 ? -5.289 1.917 13.021 1.00 96.81 66 PRO A O 1
ATOM 472 N N . ARG A 1 67 ? -5.436 0.497 14.748 1.00 95.69 67 ARG A N 1
ATOM 473 C CA . ARG A 1 67 ? -6.297 -0.495 14.069 1.00 95.69 67 ARG A CA 1
ATOM 474 C C . ARG A 1 67 ? -7.602 0.079 13.490 1.00 95.69 67 ARG A C 1
ATOM 476 O O . ARG A 1 67 ? -8.196 -0.539 12.618 1.00 95.69 67 ARG A O 1
ATOM 483 N N . VAL A 1 68 ? -8.052 1.240 13.965 1.00 94.69 68 VAL A N 1
ATOM 484 C CA . VAL A 1 68 ? -9.302 1.902 13.544 1.00 94.69 68 VAL A CA 1
ATOM 485 C C . VAL A 1 68 ? -9.109 2.942 12.431 1.00 94.69 68 VAL A C 1
ATOM 487 O O . VAL A 1 68 ? -10.019 3.722 12.160 1.00 94.69 68 VAL A O 1
ATOM 490 N N . CYS A 1 69 ? -7.932 3.003 11.802 1.00 95.62 69 CYS A N 1
ATOM 491 C CA . CYS A 1 69 ? -7.681 3.949 10.717 1.00 95.62 69 CYS A CA 1
ATOM 492 C C . CYS A 1 69 ? -8.577 3.677 9.484 1.00 95.62 69 CYS A C 1
ATOM 494 O O . CYS A 1 69 ? -9.090 2.566 9.319 1.00 95.62 69 CYS A O 1
ATOM 496 N N . PRO A 1 70 ? -8.785 4.669 8.600 1.00 96.50 70 PRO A N 1
ATOM 497 C CA . PRO A 1 70 ? -9.467 4.454 7.324 1.00 96.50 70 PRO A CA 1
ATOM 498 C C . PRO A 1 70 ? -8.774 3.388 6.466 1.00 96.50 70 PRO A C 1
ATOM 500 O O . PRO A 1 70 ? -7.593 3.105 6.652 1.00 96.50 70 PRO A O 1
ATOM 503 N N . GLY A 1 71 ? -9.495 2.817 5.501 1.00 96.69 71 GLY A N 1
ATOM 504 C CA . GLY A 1 71 ? -8.890 1.872 4.563 1.00 96.69 71 GLY A CA 1
ATOM 505 C C . GLY A 1 71 ? -7.852 2.552 3.668 1.00 96.69 71 GLY A C 1
ATOM 506 O O . GLY A 1 71 ? -8.046 3.691 3.237 1.00 96.69 71 GLY A O 1
ATOM 507 N N . ILE A 1 72 ? -6.746 1.859 3.402 1.00 98.25 72 ILE A N 1
ATOM 508 C CA . ILE A 1 72 ? -5.587 2.415 2.697 1.00 98.25 72 ILE A CA 1
ATOM 509 C C . ILE A 1 72 ? -5.306 1.595 1.441 1.00 98.25 72 ILE A C 1
ATOM 511 O O . ILE A 1 72 ? -5.276 0.365 1.491 1.00 98.25 72 ILE A O 1
ATOM 515 N N . VAL A 1 73 ? -5.046 2.269 0.326 1.00 98.31 73 VAL A N 1
ATOM 516 C CA . VAL A 1 73 ? -4.471 1.656 -0.875 1.00 98.31 73 VAL A CA 1
ATOM 517 C C . VAL A 1 73 ? -3.128 2.288 -1.199 1.00 98.31 73 VAL A C 1
ATOM 519 O O . VAL A 1 73 ? -2.947 3.498 -1.072 1.00 98.31 73 VAL A O 1
ATOM 522 N N . ILE A 1 74 ? -2.164 1.459 -1.579 1.00 98.25 74 ILE A N 1
ATOM 523 C CA . ILE A 1 74 ? -0.766 1.857 -1.701 1.00 98.25 74 ILE A CA 1
ATOM 524 C C . ILE A 1 74 ? -0.224 1.362 -3.034 1.00 98.25 74 ILE A C 1
ATOM 526 O O . ILE A 1 74 ? -0.280 0.169 -3.327 1.00 98.25 74 ILE A O 1
ATOM 530 N N . VAL A 1 75 ? 0.362 2.263 -3.815 1.00 97.56 75 VAL A N 1
ATOM 531 C CA . VAL A 1 75 ? 1.148 1.923 -5.002 1.00 97.56 75 VAL A CA 1
ATOM 532 C C . VAL A 1 75 ? 2.600 2.272 -4.720 1.00 97.56 75 VAL A C 1
ATOM 534 O O . VAL A 1 75 ? 2.974 3.441 -4.665 1.00 97.56 75 VAL A O 1
ATOM 537 N N . GLN A 1 76 ? 3.424 1.244 -4.559 1.00 97.12 76 GLN A N 1
ATOM 538 C CA . GLN A 1 76 ? 4.870 1.379 -4.450 1.00 97.12 76 GLN A CA 1
ATOM 539 C C . GLN A 1 76 ? 5.489 0.929 -5.774 1.00 97.12 76 GLN A C 1
ATOM 541 O O . GLN A 1 76 ? 5.279 -0.210 -6.189 1.00 97.12 76 GLN A O 1
ATOM 546 N N . HIS A 1 77 ? 6.274 1.790 -6.427 1.00 95.06 77 HIS A N 1
ATOM 547 C CA . HIS A 1 77 ? 7.018 1.395 -7.624 1.00 95.06 77 HIS A CA 1
ATOM 548 C C . HIS A 1 77 ? 8.061 0.341 -7.240 1.00 95.06 77 HIS A C 1
ATOM 550 O O . HIS A 1 77 ? 9.087 0.649 -6.631 1.00 95.06 77 HIS A O 1
ATOM 556 N N . MET A 1 78 ? 7.746 -0.918 -7.531 1.00 90.81 78 MET A N 1
ATOM 557 C CA . MET A 1 78 ? 8.543 -2.072 -7.147 1.00 90.81 78 MET A CA 1
ATOM 558 C C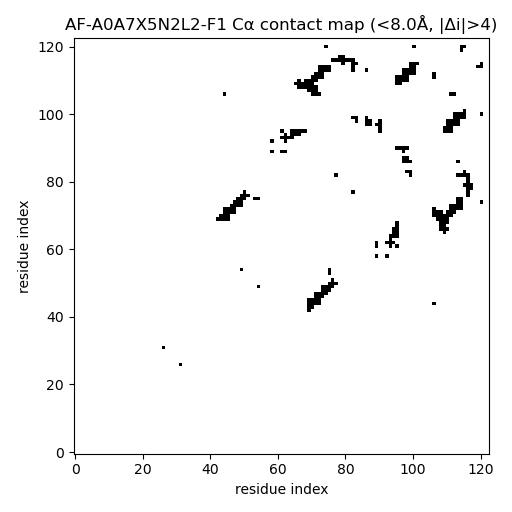 . MET A 1 78 ? 8.241 -3.258 -8.080 1.00 90.81 78 MET A C 1
ATOM 560 O O . MET A 1 78 ? 7.113 -3.369 -8.571 1.00 90.81 78 MET A O 1
ATOM 564 N N . PRO A 1 79 ? 9.215 -4.147 -8.352 1.00 88.75 79 PRO A N 1
ATOM 565 C CA . PRO A 1 79 ? 8.983 -5.291 -9.229 1.00 88.75 79 PRO A CA 1
ATOM 566 C C . PRO A 1 79 ? 8.009 -6.311 -8.618 1.00 88.75 79 PRO A C 1
ATOM 568 O O . PRO A 1 79 ? 7.933 -6.461 -7.398 1.00 88.75 79 PRO A O 1
ATOM 571 N N . GLU A 1 80 ? 7.326 -7.068 -9.482 1.00 86.62 80 GLU A N 1
ATOM 572 C CA . GLU A 1 80 ? 6.261 -8.034 -9.141 1.00 86.62 80 GLU A CA 1
ATOM 573 C C . GLU A 1 80 ? 6.631 -9.033 -8.031 1.00 86.62 80 GLU A C 1
ATOM 575 O O . GLU A 1 80 ? 5.796 -9.407 -7.216 1.00 86.62 80 GLU A O 1
ATOM 580 N N . LYS A 1 81 ? 7.901 -9.445 -7.952 1.00 87.31 81 LYS A N 1
ATOM 581 C CA . LYS A 1 81 ? 8.349 -10.483 -7.010 1.00 87.31 81 LYS A CA 1
ATOM 582 C C . LYS A 1 81 ? 8.519 -9.976 -5.578 1.00 87.31 81 LYS A C 1
ATOM 584 O O . LYS A 1 81 ? 8.739 -10.779 -4.676 1.00 87.31 81 LYS A O 1
ATOM 589 N N . PHE A 1 82 ? 8.444 -8.664 -5.362 1.00 93.75 82 PHE A N 1
ATOM 590 C CA . PHE A 1 82 ? 8.736 -8.053 -4.066 1.00 93.75 82 PHE A CA 1
ATOM 591 C C . PHE A 1 82 ? 7.489 -7.514 -3.357 1.00 93.75 82 PHE A C 1
ATOM 593 O O . PHE A 1 82 ? 7.526 -7.351 -2.139 1.00 93.75 82 PHE A O 1
ATOM 600 N N . THR A 1 83 ? 6.382 -7.261 -4.065 1.00 95.00 83 THR A N 1
ATOM 601 C CA . THR A 1 83 ? 5.168 -6.654 -3.481 1.00 95.00 83 THR A CA 1
ATOM 602 C C . THR A 1 83 ? 4.510 -7.551 -2.438 1.00 95.00 83 THR A C 1
ATOM 604 O O . THR A 1 83 ? 4.237 -7.082 -1.332 1.00 95.00 83 THR A O 1
ATOM 607 N N . ALA A 1 84 ? 4.396 -8.853 -2.704 1.00 95.50 84 ALA A N 1
ATOM 608 C CA . ALA A 1 84 ? 3.868 -9.820 -1.743 1.00 95.50 84 ALA A CA 1
ATOM 609 C C . ALA A 1 84 ? 4.732 -9.930 -0.473 1.00 95.50 84 ALA A C 1
ATOM 611 O O . ALA A 1 84 ? 4.215 -9.871 0.644 1.00 95.50 84 ALA A O 1
ATOM 612 N N . ALA A 1 85 ? 6.057 -10.038 -0.629 1.00 96.50 85 ALA A N 1
ATOM 613 C CA . ALA A 1 85 ? 6.987 -10.128 0.498 1.00 96.50 85 ALA A CA 1
ATOM 614 C C . ALA A 1 85 ? 7.001 -8.839 1.337 1.00 96.50 85 ALA A C 1
ATOM 616 O O . ALA A 1 85 ? 7.037 -8.890 2.567 1.00 96.50 85 ALA A O 1
ATOM 617 N N . PHE A 1 86 ? 6.921 -7.680 0.683 1.00 97.50 86 PHE A N 1
ATOM 618 C CA . PHE A 1 86 ? 6.835 -6.388 1.353 1.00 97.50 86 PHE A CA 1
ATOM 619 C C . PHE A 1 86 ? 5.534 -6.239 2.150 1.00 97.50 86 PHE A C 1
ATOM 621 O O . PHE A 1 86 ? 5.576 -5.841 3.315 1.00 97.50 86 PHE A O 1
ATOM 628 N N . ALA A 1 87 ? 4.395 -6.635 1.572 1.00 97.94 87 ALA A N 1
ATOM 629 C CA . ALA A 1 87 ? 3.116 -6.651 2.275 1.00 97.94 87 ALA A CA 1
ATOM 630 C C . ALA A 1 87 ? 3.144 -7.580 3.497 1.00 97.94 87 ALA A C 1
ATOM 632 O O . ALA A 1 87 ? 2.707 -7.182 4.575 1.00 97.94 87 ALA A O 1
ATOM 633 N N . ALA A 1 88 ? 3.709 -8.783 3.357 1.00 98.12 88 ALA A N 1
ATOM 634 C CA . ALA A 1 88 ? 3.847 -9.735 4.458 1.00 98.12 88 ALA A CA 1
ATOM 635 C C . ALA A 1 88 ? 4.729 -9.189 5.593 1.00 98.12 88 ALA A C 1
ATOM 637 O O . ALA A 1 88 ? 4.362 -9.306 6.763 1.00 98.12 88 ALA A O 1
ATOM 638 N N . ARG A 1 89 ? 5.856 -8.543 5.258 1.00 98.00 89 ARG A N 1
ATOM 639 C CA . ARG A 1 89 ? 6.723 -7.880 6.242 1.00 98.00 89 ARG A CA 1
ATOM 640 C C . ARG A 1 89 ? 5.961 -6.800 7.007 1.00 98.00 89 ARG A C 1
ATOM 642 O O . ARG A 1 89 ? 5.956 -6.828 8.232 1.00 98.00 89 ARG A O 1
ATOM 649 N N . LEU A 1 90 ? 5.298 -5.880 6.305 1.00 98.38 90 LEU A N 1
ATOM 650 C CA . LEU A 1 90 ? 4.531 -4.804 6.940 1.00 98.38 90 LEU A CA 1
ATOM 651 C C . LEU A 1 90 ? 3.391 -5.344 7.811 1.00 98.38 90 LEU A C 1
ATOM 653 O O . LEU A 1 90 ? 3.181 -4.838 8.909 1.00 98.38 90 LEU A O 1
ATOM 657 N N . ASN A 1 91 ? 2.708 -6.406 7.378 1.00 98.50 91 ASN A N 1
ATOM 658 C CA . ASN A 1 91 ? 1.650 -7.051 8.158 1.00 98.50 91 ASN A CA 1
ATOM 659 C C . ASN A 1 91 ? 2.152 -7.624 9.493 1.00 98.50 91 ASN A C 1
ATOM 661 O O . ASN A 1 91 ? 1.390 -7.688 10.450 1.00 98.50 91 ASN A O 1
ATOM 665 N N . GLY A 1 92 ? 3.419 -8.043 9.560 1.00 98.31 92 GLY A N 1
ATOM 666 C CA . GLY A 1 92 ? 4.046 -8.500 10.803 1.00 98.31 92 GLY A CA 1
ATOM 667 C C . GLY A 1 92 ? 4.462 -7.369 11.751 1.00 98.31 92 GLY A C 1
ATOM 668 O O . GLY A 1 92 ? 4.663 -7.624 12.933 1.00 98.31 92 GLY A O 1
ATOM 669 N N . LEU A 1 93 ? 4.593 -6.138 11.248 1.00 98.19 93 LEU A N 1
ATOM 670 C CA . LEU A 1 93 ? 5.051 -4.973 12.016 1.00 98.19 93 LEU A CA 1
ATOM 671 C C . LEU A 1 93 ? 3.899 -4.061 12.460 1.00 98.19 93 LEU A C 1
ATOM 673 O O . LEU A 1 93 ? 3.993 -3.400 13.491 1.00 98.19 93 LEU A O 1
ATOM 677 N N . CYS A 1 94 ? 2.826 -3.991 11.672 1.00 98.06 94 CYS A N 1
ATOM 678 C CA . CYS A 1 94 ? 1.743 -3.034 11.874 1.00 98.06 94 CYS A CA 1
ATOM 679 C C . CYS A 1 94 ? 0.614 -3.602 12.744 1.00 98.06 94 CYS A C 1
ATOM 681 O O . CYS A 1 94 ? 0.346 -4.801 12.765 1.00 98.06 94 CYS A O 1
ATOM 683 N N . GLN A 1 95 ? -0.129 -2.715 13.412 1.00 97.50 95 GLN A N 1
ATOM 684 C CA . GLN A 1 95 ? -1.365 -3.099 14.109 1.00 97.50 95 GLN A CA 1
ATOM 685 C C . GLN A 1 95 ? -2.531 -3.353 13.144 1.00 97.50 95 GLN A C 1
ATOM 687 O O . GLN A 1 95 ? -3.458 -4.104 13.469 1.00 97.50 95 GLN A O 1
ATOM 692 N N . ILE A 1 96 ? -2.503 -2.681 11.991 1.00 98.00 96 ILE A N 1
ATOM 693 C CA . ILE A 1 96 ? -3.459 -2.823 10.891 1.00 98.00 96 ILE A CA 1
ATOM 694 C C . ILE A 1 96 ? -3.126 -4.059 10.051 1.00 98.00 96 ILE A C 1
ATOM 696 O O . ILE A 1 96 ? -1.974 -4.483 9.987 1.00 98.00 96 ILE A O 1
ATOM 700 N N . ALA A 1 97 ? -4.121 -4.618 9.366 1.00 98.31 97 ALA A N 1
ATOM 701 C CA . ALA A 1 97 ? -3.873 -5.696 8.416 1.00 98.31 97 ALA A CA 1
ATOM 702 C C . ALA A 1 97 ? -3.240 -5.131 7.138 1.00 98.31 97 ALA A C 1
ATOM 704 O O . ALA A 1 97 ? -3.774 -4.192 6.549 1.00 98.31 97 ALA A O 1
ATOM 705 N N . VAL A 1 98 ? -2.152 -5.728 6.666 1.00 98.50 98 VAL A N 1
ATOM 706 C CA . VAL A 1 98 ? -1.512 -5.363 5.398 1.00 9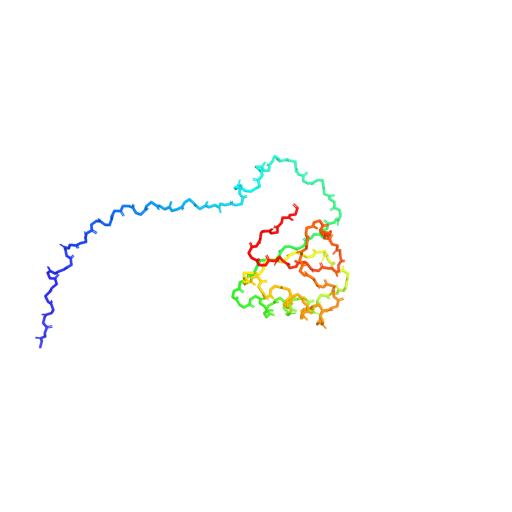8.50 98 VAL A CA 1
ATOM 707 C C . VAL A 1 98 ? -1.497 -6.582 4.485 1.00 98.50 98 VAL A C 1
ATOM 709 O O . VAL A 1 98 ? -1.151 -7.685 4.899 1.00 98.50 98 VAL A O 1
ATOM 712 N N . LYS A 1 99 ? -1.902 -6.409 3.230 1.00 98.06 99 LYS A N 1
ATOM 713 C CA . LYS A 1 99 ? -1.839 -7.476 2.225 1.00 98.06 99 LYS A CA 1
ATOM 714 C C . LYS A 1 99 ? -1.589 -6.905 0.840 1.00 98.06 99 LYS A C 1
ATOM 716 O O . LYS A 1 99 ? -1.925 -5.756 0.562 1.00 98.06 99 LYS A O 1
ATOM 721 N N . GLU A 1 100 ? -1.021 -7.727 -0.032 1.00 98.12 100 GLU A N 1
ATOM 722 C CA . GLU A 1 100 ? -1.045 -7.441 -1.462 1.00 98.12 100 GLU A CA 1
ATOM 723 C C . GLU A 1 100 ? -2.499 -7.494 -1.956 1.00 98.12 100 GLU A C 1
ATOM 725 O O . GLU A 1 100 ? -3.289 -8.338 -1.518 1.00 98.12 100 GLU A O 1
ATOM 730 N N . ALA A 1 101 ? -2.868 -6.544 -2.809 1.00 97.75 101 ALA A N 1
ATOM 731 C CA . ALA A 1 101 ? -4.211 -6.409 -3.338 1.00 97.75 101 ALA A CA 1
ATOM 732 C C . ALA A 1 101 ? -4.506 -7.520 -4.351 1.00 97.75 101 ALA A C 1
ATOM 734 O O . ALA A 1 101 ? -3.718 -7.793 -5.258 1.00 97.75 101 ALA A O 1
ATOM 735 N N . ALA A 1 102 ? -5.684 -8.115 -4.221 1.00 96.88 102 ALA A N 1
ATOM 736 C CA . ALA A 1 102 ? -6.268 -9.037 -5.175 1.00 96.88 102 ALA A CA 1
ATOM 737 C C . ALA A 1 102 ? -7.516 -8.417 -5.815 1.00 96.88 102 ALA A C 1
ATOM 739 O O . ALA A 1 102 ? -8.150 -7.516 -5.262 1.00 96.88 102 ALA A O 1
ATOM 740 N N . ASN A 1 103 ? -7.889 -8.923 -6.990 1.00 95.25 103 ASN A N 1
ATOM 741 C CA . ASN A 1 103 ? -9.110 -8.492 -7.664 1.00 95.25 103 ASN A CA 1
ATOM 742 C C . ASN A 1 103 ? -10.324 -8.673 -6.741 1.00 95.25 103 ASN A C 1
ATOM 744 O O . ASN A 1 103 ? -10.463 -9.710 -6.093 1.00 95.25 103 ASN A O 1
ATOM 748 N N . ASN A 1 104 ? -11.215 -7.678 -6.740 1.00 93.75 104 ASN A N 1
ATOM 749 C CA . ASN A 1 104 ? -12.410 -7.612 -5.890 1.00 93.75 104 ASN A CA 1
ATOM 750 C C . ASN A 1 104 ? -12.134 -7.511 -4.381 1.00 93.75 104 ASN A C 1
ATOM 752 O O . ASN A 1 104 ? -13.040 -7.738 -3.574 1.00 93.75 104 ASN A O 1
ATOM 756 N N . ASP A 1 105 ? -10.917 -7.145 -3.973 1.00 96.00 105 ASP A N 1
ATOM 757 C CA . ASP A 1 105 ? -10.682 -6.781 -2.583 1.00 96.00 105 ASP A CA 1
ATOM 758 C C . ASP A 1 105 ? -11.473 -5.537 -2.190 1.00 96.00 105 ASP A C 1
ATOM 760 O O . ASP A 1 105 ? -11.457 -4.510 -2.865 1.00 96.00 105 ASP A O 1
ATOM 764 N N . ARG A 1 106 ? -12.125 -5.617 -1.030 1.00 93.94 106 ARG A N 1
ATOM 765 C CA . ARG A 1 106 ? -12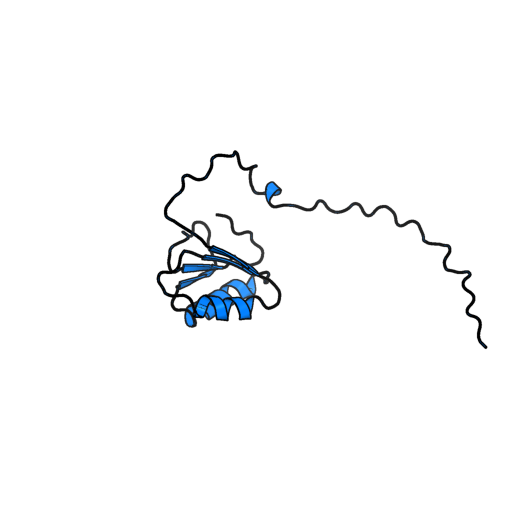.781 -4.462 -0.421 1.00 93.94 106 ARG A CA 1
ATOM 766 C C . ARG A 1 106 ? -11.762 -3.644 0.364 1.00 93.94 106 ARG A C 1
ATOM 768 O O . ARG A 1 106 ? -11.034 -4.188 1.202 1.00 93.94 106 ARG A O 1
ATOM 775 N N . VAL A 1 107 ? -11.767 -2.333 0.141 1.00 94.44 107 VAL A N 1
ATOM 776 C CA . VAL A 1 107 ? -11.057 -1.371 0.988 1.00 94.44 107 VAL A CA 1
ATOM 777 C C . VAL A 1 107 ? -11.845 -1.233 2.288 1.00 94.44 107 VAL A C 1
ATOM 779 O O . VAL A 1 107 ? -12.989 -0.796 2.280 1.00 94.44 107 VAL A O 1
ATOM 782 N N . MET A 1 108 ? -11.257 -1.668 3.402 1.00 94.69 108 MET A N 1
ATOM 783 C CA . MET A 1 108 ? -11.913 -1.687 4.713 1.00 94.69 108 MET A CA 1
ATOM 784 C C . MET A 1 108 ? -11.087 -0.899 5.732 1.00 94.69 108 MET A C 1
ATOM 786 O O . MET A 1 108 ? -9.858 -0.914 5.631 1.00 94.69 108 MET A O 1
ATOM 790 N N . PRO A 1 109 ? -11.718 -0.262 6.735 1.00 95.69 109 PRO A N 1
ATOM 791 C CA . PRO A 1 109 ? -10.999 0.328 7.861 1.00 95.69 109 PRO A CA 1
ATOM 792 C C . PRO A 1 109 ? -10.041 -0.670 8.527 1.00 95.69 109 PRO A C 1
ATOM 794 O O . PRO A 1 109 ? -10.327 -1.868 8.608 1.00 95.69 109 PRO A O 1
ATOM 797 N N . GLY A 1 110 ? -8.890 -0.181 8.986 1.00 96.44 110 GLY A N 1
ATOM 798 C CA . GLY A 1 110 ? -7.857 -0.994 9.623 1.00 96.44 110 GLY A CA 1
ATOM 799 C C . GLY A 1 110 ? -7.111 -1.925 8.669 1.00 96.44 110 GLY A C 1
ATOM 800 O O . GLY A 1 110 ? -6.487 -2.889 9.125 1.00 96.44 110 GLY A O 1
ATOM 801 N N . ARG A 1 111 ? -7.191 -1.681 7.354 1.00 97.69 111 ARG A N 1
ATOM 802 C CA . ARG A 1 111 ? -6.512 -2.475 6.327 1.00 97.69 111 ARG A CA 1
ATOM 803 C C . ARG A 1 111 ? -5.802 -1.601 5.298 1.00 97.69 111 ARG A C 1
ATOM 805 O O . ARG A 1 111 ? -6.394 -0.674 4.753 1.00 97.69 111 ARG A O 1
ATOM 812 N N . ALA A 1 112 ? -4.568 -1.979 4.976 1.00 98.31 112 ALA A N 1
ATOM 813 C CA . ALA A 1 112 ? -3.810 -1.465 3.845 1.00 98.31 112 ALA A CA 1
ATOM 814 C C . ALA A 1 112 ? -3.673 -2.526 2.740 1.00 98.31 112 ALA A C 1
ATOM 816 O O . ALA A 1 112 ? -3.310 -3.676 3.004 1.00 98.31 112 ALA A O 1
ATOM 817 N N . LEU A 1 113 ? -3.958 -2.131 1.499 1.00 98.50 113 LEU A N 1
ATOM 818 C CA . LEU A 1 113 ? -3.802 -2.943 0.295 1.00 98.50 113 LEU A CA 1
ATOM 819 C C . LEU A 1 113 ? -2.645 -2.399 -0.546 1.00 98.50 113 LEU A C 1
ATOM 821 O O . LEU A 1 113 ? -2.679 -1.246 -0.971 1.00 98.50 113 LEU A O 1
ATOM 825 N N . ILE A 1 114 ? -1.631 -3.224 -0.798 1.00 98.12 114 ILE A N 1
ATOM 826 C CA . ILE A 1 114 ? -0.481 -2.864 -1.638 1.00 98.12 114 ILE A CA 1
ATOM 827 C C . ILE A 1 114 ? -0.714 -3.386 -3.051 1.00 98.12 114 ILE A C 1
ATOM 829 O O . ILE A 1 114 ? -0.964 -4.575 -3.233 1.00 98.12 114 ILE A O 1
ATOM 833 N N . ALA A 1 115 ? -0.627 -2.517 -4.052 1.00 97.56 115 ALA A N 1
ATOM 834 C CA . ALA A 1 115 ? -0.777 -2.902 -5.446 1.00 97.56 115 ALA A CA 1
ATOM 835 C C . ALA A 1 115 ? 0.276 -3.957 -5.847 1.00 97.56 115 ALA A C 1
ATOM 837 O O . ALA A 1 115 ? 1.458 -3.773 -5.539 1.00 97.56 115 ALA A O 1
ATOM 838 N N . PRO A 1 116 ? -0.121 -5.039 -6.541 1.00 96.56 116 PRO A N 1
ATOM 839 C CA . PRO A 1 116 ? 0.827 -6.012 -7.067 1.00 96.56 116 PRO A CA 1
ATOM 840 C C . PRO A 1 116 ? 1.700 -5.373 -8.152 1.00 96.56 116 PRO A C 1
ATOM 842 O O . PRO A 1 116 ? 1.207 -4.631 -9.006 1.00 96.56 116 PRO A O 1
ATOM 845 N N . GLY A 1 117 ? 3.001 -5.668 -8.139 1.00 93.44 117 GLY A N 1
ATOM 846 C CA . GLY A 1 117 ? 3.927 -5.127 -9.132 1.00 93.44 117 GLY A CA 1
ATOM 847 C C . GLY A 1 117 ? 3.561 -5.577 -10.551 1.00 93.44 117 GLY A C 1
ATOM 848 O O . GLY A 1 117 ? 3.023 -6.663 -10.756 1.00 93.44 117 GLY A O 1
ATOM 849 N N . GLY A 1 118 ? 3.826 -4.720 -11.539 1.00 90.56 118 GLY A N 1
ATOM 850 C CA . GLY A 1 118 ? 3.494 -4.992 -12.945 1.00 90.56 118 GLY 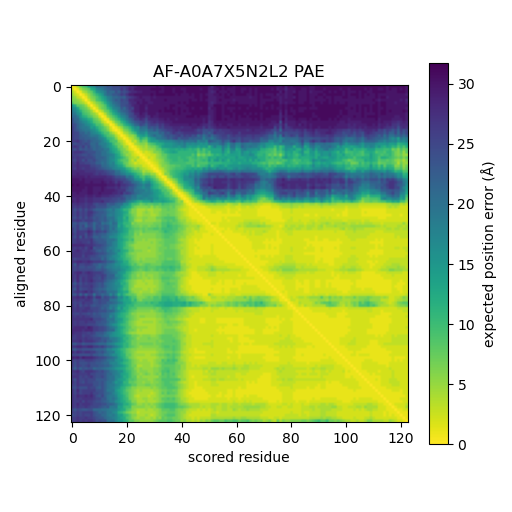A CA 1
ATOM 851 C C . GLY A 1 118 ? 1.999 -4.914 -13.284 1.00 90.56 118 GLY A C 1
ATOM 852 O O . GLY A 1 118 ? 1.618 -5.232 -14.408 1.00 90.56 118 GLY A O 1
ATOM 853 N N . LYS A 1 119 ? 1.142 -4.492 -12.345 1.00 91.94 119 LYS A N 1
ATOM 854 C CA . LYS A 1 119 ? -0.302 -4.319 -12.553 1.00 91.94 119 LYS A CA 1
ATOM 855 C C . LYS A 1 119 ? -0.770 -2.958 -12.044 1.00 91.94 119 LYS A C 1
ATOM 857 O O . LYS A 1 119 ? -0.168 -2.368 -11.150 1.00 91.94 119 LYS A O 1
ATOM 862 N N . HIS A 1 120 ? -1.881 -2.481 -12.597 1.00 92.00 120 HIS A N 1
ATOM 863 C CA . HIS A 1 120 ? -2.578 -1.305 -12.083 1.00 92.00 120 HIS A CA 1
ATOM 864 C C . HIS A 1 120 ? -3.614 -1.714 -11.034 1.00 92.00 120 HIS A C 1
ATOM 866 O O . HIS A 1 120 ? -4.358 -2.673 -11.231 1.00 92.00 120 HIS A O 1
ATOM 872 N N . LEU A 1 121 ? -3.666 -0.966 -9.931 1.00 92.31 121 LEU A N 1
ATOM 873 C CA . LEU A 1 121 ? -4.735 -1.050 -8.940 1.00 92.31 121 LEU A CA 1
ATOM 874 C C . LEU A 1 121 ? -5.775 0.024 -9.263 1.00 92.31 121 LEU A C 1
ATOM 876 O O . LEU A 1 121 ? -5.420 1.191 -9.423 1.00 92.31 121 LEU A O 1
ATOM 880 N N . LEU A 1 122 ? -7.040 -0.383 -9.354 1.00 91.12 122 LEU A N 1
ATOM 881 C CA . LEU A 1 122 ? -8.191 0.489 -9.592 1.00 91.12 122 LEU A CA 1
ATOM 882 C C . LEU A 1 122 ? -9.164 0.378 -8.410 1.00 91.12 122 LEU A C 1
ATOM 884 O O . LEU A 1 122 ? -9.214 -0.666 -7.756 1.00 91.12 122 LEU A O 1
ATOM 888 N N . LEU A 1 123 ? -9.898 1.461 -8.148 1.00 85.31 123 LEU A N 1
ATOM 889 C CA . LEU A 1 123 ? -10.911 1.582 -7.097 1.00 85.31 123 LEU A CA 1
ATOM 890 C C . LEU A 1 123 ? -12.306 1.740 -7.698 1.00 85.31 123 LEU A C 1
ATOM 892 O O . LEU A 1 123 ? -12.409 2.461 -8.716 1.00 85.31 123 LEU A O 1
#

Mean predicted aligned error: 11.4 Å